Protein AF-A0A8T3Y2H2-F1 (afdb_monomer)

pLDDT: mean 82.66, std 10.85, range [44.75, 93.0]

Nearest PDB structures (foldseek):
  6hk6-assembly2_F  TM=7.328E-01  e=5.252E-02  Homo sapiens
  6hk6-assembly2_C  TM=7.309E-01  e=5.252E-02  Homo sapiens
  6hk6-assembly4_G  TM=7.346E-01  e=5.601E-02  Homo sapiens
  6hk6-assembly3_E  TM=7.316E-01  e=6.790E-02  Homo sapiens
  7vbt-assembly1_B  TM=7.411E-01  e=1.210E-01  Homo sapiens

Sequence (87 aa):
KSFVAKELLKQCKILDSIGVEKGEFSRPLKNAIVTIKKRIVLIDFERSRRVANPKNTRQALQFLVRLGLLSKEKAILKGKLFVVKNQ

Foldseek 3Di:
DPLLLVLQLVVLLVCQLVQKAQPPLLCQVVQWDQDPVRHIDGHDSVVIDGHPGHCNNVSSLVNCCVVVNDPPVRSVVVVVVSVVVSD

Structure (mmCIF, N/CA/C/O backbone):
data_AF-A0A8T3Y2H2-F1
#
_entry.id   AF-A0A8T3Y2H2-F1
#
loop_
_atom_site.group_PDB
_atom_site.id
_atom_site.type_symbol
_atom_site.label_atom_id
_atom_site.label_alt_id
_atom_site.label_comp_id
_atom_site.label_asym_id
_atom_site.label_entity_id
_atom_site.label_seq_id
_atom_site.pdbx_PDB_ins_code
_atom_site.Cartn_x
_atom_site.Cartn_y
_atom_site.Cartn_z
_atom_site.occupancy
_atom_site.B_iso_or_equiv
_atom_site.auth_seq_id
_atom_site.auth_comp_id
_atom_site.auth_asym_id
_atom_site.auth_atom_id
_atom_site.pdbx_PDB_model_num
ATOM 1 N N . LYS A 1 1 ? -12.124 -1.577 9.837 1.00 48.50 1 LYS A N 1
ATOM 2 C CA . LYS A 1 1 ? -11.248 -0.631 9.090 1.00 48.50 1 LYS A CA 1
ATOM 3 C C . LYS A 1 1 ? -10.009 -1.295 8.444 1.00 48.50 1 LYS A C 1
ATOM 5 O O . LYS A 1 1 ? -9.675 -0.932 7.330 1.00 48.50 1 LYS A O 1
ATOM 10 N N . SER A 1 2 ? -9.365 -2.303 9.058 1.00 63.94 2 SER A N 1
ATOM 11 C CA . SER A 1 2 ? -8.093 -2.900 8.570 1.00 63.94 2 SER A CA 1
ATOM 12 C C . SER A 1 2 ? -8.133 -3.642 7.211 1.00 63.94 2 SER A C 1
ATOM 14 O O . SER A 1 2 ? -7.120 -3.685 6.520 1.00 63.94 2 SER A O 1
ATOM 16 N N . PHE A 1 3 ? -9.271 -4.220 6.804 1.00 74.12 3 PHE A N 1
ATOM 17 C CA . PHE A 1 3 ? -9.340 -5.127 5.642 1.00 74.12 3 PHE A CA 1
ATOM 18 C C . PHE A 1 3 ? -9.051 -4.443 4.294 1.00 74.12 3 PHE A C 1
ATOM 20 O O . PHE A 1 3 ? -8.246 -4.936 3.514 1.00 74.12 3 PHE A O 1
ATOM 27 N N . VAL A 1 4 ? -9.642 -3.267 4.064 1.00 78.56 4 VAL A N 1
ATOM 28 C CA . VAL A 1 4 ? -9.503 -2.505 2.809 1.00 78.56 4 VAL A CA 1
ATOM 29 C C . VAL A 1 4 ? -8.043 -2.084 2.591 1.00 78.56 4 VAL A C 1
ATOM 31 O O . VAL A 1 4 ? -7.481 -2.300 1.525 1.00 78.56 4 VAL A O 1
ATOM 34 N N . ALA A 1 5 ? -7.370 -1.590 3.633 1.00 81.69 5 ALA A N 1
ATOM 35 C CA . ALA A 1 5 ? -5.957 -1.218 3.552 1.00 81.69 5 ALA A CA 1
ATOM 36 C C . ALA A 1 5 ? -5.034 -2.413 3.243 1.00 81.69 5 ALA A C 1
ATOM 38 O O . ALA A 1 5 ? -4.059 -2.266 2.509 1.00 81.69 5 ALA A O 1
ATOM 39 N N . LYS A 1 6 ? -5.336 -3.601 3.788 1.00 85.62 6 LYS A N 1
ATOM 40 C CA . LYS A 1 6 ? -4.576 -4.828 3.495 1.00 85.62 6 LYS A CA 1
ATOM 41 C C . LYS A 1 6 ? -4.738 -5.257 2.037 1.00 85.62 6 LYS A C 1
ATOM 43 O O . LYS A 1 6 ? -3.743 -5.610 1.413 1.00 85.62 6 LYS A O 1
ATOM 48 N N . GLU A 1 7 ? -5.957 -5.196 1.508 1.00 87.56 7 GLU A N 1
ATOM 49 C CA . GLU A 1 7 ? -6.232 -5.534 0.108 1.00 87.56 7 GLU A CA 1
ATOM 50 C C . GLU A 1 7 ? -5.524 -4.570 -0.853 1.00 87.56 7 GLU A C 1
ATOM 52 O O . GLU A 1 7 ? -4.876 -5.016 -1.797 1.00 87.56 7 GLU A O 1
ATOM 57 N N . LEU A 1 8 ? -5.540 -3.263 -0.557 1.00 87.56 8 LEU A N 1
ATO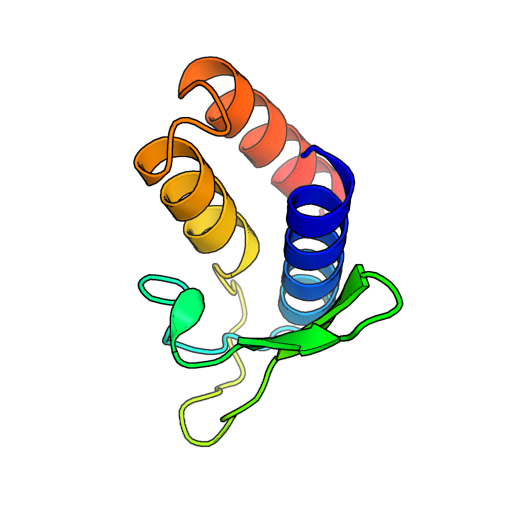M 58 C CA . LEU A 1 8 ? -4.818 -2.259 -1.346 1.00 87.56 8 LEU A CA 1
ATOM 59 C C . LEU A 1 8 ? -3.321 -2.578 -1.410 1.00 87.56 8 LEU A C 1
ATOM 61 O O . LEU A 1 8 ? -2.745 -2.665 -2.490 1.00 87.56 8 LEU A O 1
ATOM 65 N N . LEU A 1 9 ? -2.698 -2.801 -0.247 1.00 88.75 9 LEU A N 1
ATOM 66 C CA . LEU A 1 9 ? -1.271 -3.118 -0.160 1.00 88.75 9 LEU A CA 1
ATOM 67 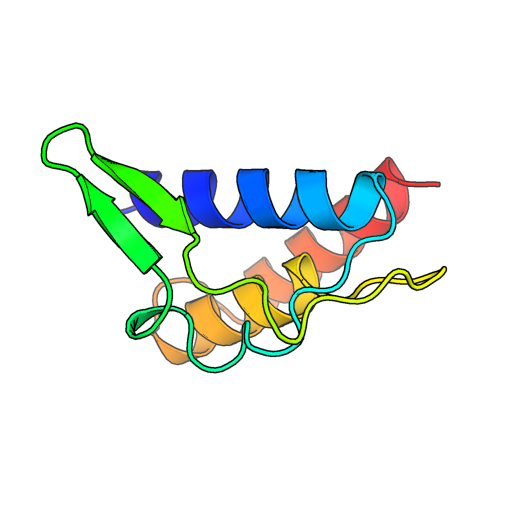C C . LEU A 1 9 ? -0.924 -4.430 -0.872 1.00 88.75 9 LEU A C 1
ATOM 69 O O . LEU A 1 9 ? 0.150 -4.531 -1.460 1.00 88.75 9 LEU A O 1
ATOM 73 N N . LYS A 1 10 ? -1.821 -5.424 -0.849 1.00 89.56 10 LYS A N 1
ATOM 74 C CA . LYS A 1 10 ? -1.640 -6.679 -1.586 1.00 89.56 10 LYS A CA 1
ATOM 75 C C . LYS A 1 10 ? -1.593 -6.431 -3.094 1.00 89.56 10 LYS A C 1
ATOM 77 O O . LYS A 1 10 ? -0.687 -6.934 -3.751 1.00 89.56 10 LYS A O 1
ATOM 82 N N . GLN A 1 11 ? -2.518 -5.639 -3.630 1.00 90.31 11 GLN A N 1
ATOM 83 C CA . GLN A 1 11 ? -2.537 -5.313 -5.058 1.00 90.31 11 GLN A CA 1
ATOM 84 C C . GLN A 1 11 ? -1.333 -4.457 -5.469 1.00 90.31 11 GLN A C 1
ATOM 86 O O . GLN A 1 11 ? -0.700 -4.753 -6.479 1.00 90.31 11 GLN A O 1
ATOM 91 N N . CYS A 1 12 ? -0.943 -3.471 -4.653 1.00 90.75 12 CYS A N 1
ATOM 92 C CA . CYS A 1 12 ? 0.293 -2.711 -4.864 1.00 90.75 12 CYS A CA 1
ATOM 93 C C . CYS A 1 12 ? 1.528 -3.618 -4.912 1.00 90.75 12 CYS A C 1
ATOM 95 O O . CYS A 1 12 ? 2.372 -3.436 -5.782 1.00 90.75 12 CYS A O 1
ATOM 97 N N . LYS A 1 13 ? 1.610 -4.621 -4.025 1.00 90.12 13 LYS A N 1
ATOM 98 C CA . LYS A 1 13 ? 2.712 -5.589 -4.032 1.00 90.12 13 LYS A CA 1
ATOM 99 C C . LYS A 1 13 ? 2.735 -6.415 -5.319 1.00 90.12 13 LYS A C 1
ATOM 101 O O . LYS A 1 13 ? 3.812 -6.650 -5.852 1.00 90.12 13 LYS A O 1
ATOM 106 N N . ILE A 1 14 ? 1.573 -6.849 -5.808 1.00 91.50 14 ILE A N 1
ATOM 107 C CA . ILE A 1 14 ? 1.476 -7.595 -7.070 1.00 91.50 14 ILE A CA 1
ATOM 108 C C . ILE A 1 14 ? 2.006 -6.737 -8.221 1.00 91.50 14 ILE A C 1
ATOM 110 O O . ILE A 1 14 ? 2.888 -7.191 -8.943 1.00 91.50 14 ILE A O 1
ATOM 114 N N . LEU A 1 15 ? 1.541 -5.488 -8.339 1.00 91.00 15 LEU A N 1
ATOM 115 C CA . LEU A 1 15 ? 2.024 -4.545 -9.354 1.00 91.00 15 LEU A CA 1
ATOM 116 C C . LEU A 1 15 ? 3.537 -4.323 -9.255 1.00 91.00 15 LEU A C 1
ATOM 118 O O . LEU A 1 15 ? 4.228 -4.360 -10.273 1.00 91.00 15 LEU A O 1
ATOM 122 N N . ASP A 1 16 ? 4.055 -4.172 -8.032 1.00 91.00 16 ASP A N 1
ATOM 123 C CA . ASP A 1 16 ? 5.491 -4.018 -7.821 1.00 91.00 16 ASP A CA 1
ATOM 124 C C . ASP A 1 16 ? 6.272 -5.265 -8.277 1.00 91.00 16 ASP A C 1
ATOM 126 O O . ASP A 1 16 ? 7.292 -5.144 -8.950 1.00 91.00 16 ASP A O 1
ATOM 130 N N . SER A 1 17 ? 5.772 -6.468 -7.973 1.00 90.06 17 SER A N 1
ATOM 131 C CA . SER A 1 17 ? 6.431 -7.732 -8.341 1.00 90.06 17 SER A CA 1
ATOM 132 C C . SER A 1 17 ? 6.446 -8.021 -9.843 1.00 90.06 17 SER A C 1
ATOM 134 O O . SER A 1 17 ? 7.341 -8.711 -10.315 1.00 90.06 17 SER A O 1
ATOM 136 N N . ILE A 1 18 ? 5.486 -7.482 -10.602 1.00 92.44 18 ILE A N 1
ATOM 137 C CA . ILE A 1 18 ? 5.443 -7.620 -12.067 1.00 92.44 18 ILE A CA 1
ATOM 138 C C . ILE A 1 18 ? 6.104 -6.436 -12.792 1.00 92.44 18 ILE A C 1
ATOM 140 O O . ILE A 1 18 ? 5.995 -6.323 -14.014 1.00 92.44 18 ILE A O 1
ATOM 144 N N . GLY A 1 19 ? 6.761 -5.533 -12.054 1.00 91.44 19 GLY A N 1
ATOM 145 C CA . GLY A 1 19 ? 7.467 -4.385 -12.623 1.00 91.44 19 GLY A CA 1
ATOM 146 C C . GLY A 1 19 ? 6.544 -3.319 -13.217 1.00 91.44 19 GLY A C 1
ATOM 147 O O . GLY A 1 19 ? 6.956 -2.610 -14.129 1.00 91.44 19 GLY A O 1
ATOM 148 N N . VAL A 1 20 ? 5.293 -3.208 -12.758 1.00 91.94 20 VAL A N 1
ATOM 149 C CA . VAL A 1 20 ? 4.313 -2.237 -13.277 1.00 91.94 20 VAL A CA 1
ATOM 150 C C . VAL A 1 20 ? 4.098 -1.130 -12.256 1.00 91.94 20 VAL A C 1
ATOM 152 O O . VAL A 1 20 ? 3.627 -1.375 -11.152 1.00 91.94 20 VAL A O 1
ATOM 155 N N . GLU A 1 21 ? 4.381 0.114 -12.625 1.00 89.88 21 GLU A N 1
ATOM 156 C CA . GLU A 1 21 ? 4.047 1.296 -11.831 1.00 89.88 21 GLU A CA 1
ATOM 157 C C . GLU A 1 21 ? 2.797 1.973 -12.392 1.00 89.88 21 GLU A C 1
ATOM 159 O O . GLU A 1 21 ? 2.759 2.331 -13.566 1.00 89.88 21 GLU A O 1
ATOM 164 N N . LYS A 1 22 ? 1.783 2.180 -11.543 1.00 84.25 22 LYS A N 1
ATOM 165 C CA . LYS A 1 22 ? 0.491 2.771 -11.941 1.00 84.25 22 LYS A CA 1
ATOM 166 C C . LYS A 1 22 ? 0.549 4.293 -12.150 1.00 84.25 22 LYS A C 1
ATOM 168 O O . LYS A 1 22 ? -0.318 4.860 -12.799 1.00 84.25 22 LYS A O 1
ATOM 173 N N . GLY A 1 23 ? 1.532 4.975 -11.558 1.00 72.12 23 GLY A N 1
ATOM 174 C CA . GLY A 1 23 ? 1.741 6.423 -11.702 1.00 72.12 23 GLY A CA 1
ATOM 175 C C . GLY A 1 23 ? 0.896 7.333 -10.790 1.00 72.12 23 GLY A C 1
ATOM 176 O O . GLY A 1 23 ? 1.345 8.433 -10.488 1.00 72.12 23 GLY A O 1
ATOM 177 N N . GLU A 1 24 ? -0.260 6.882 -10.277 1.00 65.75 24 GLU A N 1
ATOM 178 C CA . GLU A 1 24 ? -1.210 7.721 -9.505 1.00 65.75 24 GLU A CA 1
ATOM 179 C C . GLU A 1 24 ? -1.651 7.146 -8.138 1.00 65.75 24 GLU A C 1
ATOM 181 O O . GLU A 1 24 ? -2.763 7.380 -7.658 1.00 65.75 24 GLU A O 1
ATOM 186 N N . PHE A 1 25 ? -0.777 6.433 -7.420 1.00 65.81 25 PHE A N 1
ATOM 187 C CA . PHE A 1 25 ? -1.102 5.965 -6.058 1.00 65.81 25 PHE A CA 1
ATOM 188 C C . PHE A 1 25 ? -1.054 7.060 -4.976 1.00 65.81 25 PHE A C 1
ATOM 190 O O . PHE A 1 25 ? -1.291 6.778 -3.802 1.00 65.81 25 PHE A O 1
ATOM 197 N N . SER A 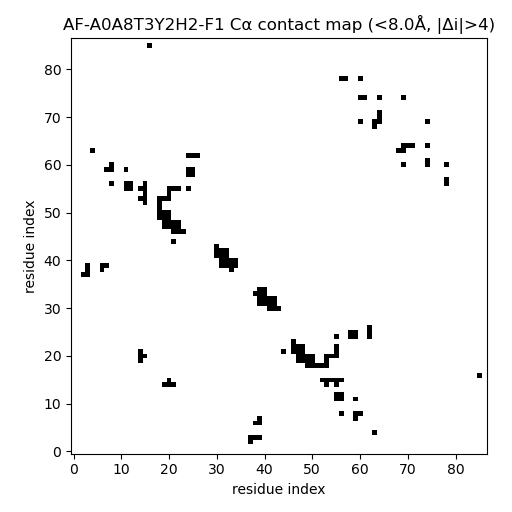1 26 ? -0.804 8.319 -5.344 1.00 58.22 26 SER A N 1
ATOM 198 C CA . SER A 1 26 ? -0.921 9.474 -4.444 1.00 58.22 26 SER A CA 1
ATOM 199 C C . SER A 1 26 ? -2.375 9.921 -4.212 1.00 58.22 26 SER A C 1
ATOM 201 O O . SER A 1 26 ? -2.646 10.598 -3.216 1.00 58.22 26 SER A O 1
ATOM 203 N N . ARG A 1 27 ? -3.322 9.529 -5.088 1.00 65.38 27 ARG A N 1
ATOM 204 C CA . ARG A 1 27 ? -4.770 9.825 -4.978 1.00 65.38 27 ARG A CA 1
ATOM 205 C C . ARG A 1 27 ? -5.657 8.600 -5.282 1.00 65.38 27 ARG A C 1
ATOM 207 O O . ARG A 1 27 ? -6.587 8.698 -6.081 1.00 65.38 27 ARG A O 1
ATOM 214 N N . PRO A 1 28 ? -5.451 7.454 -4.612 1.00 64.81 28 PRO A N 1
ATOM 215 C CA . PRO A 1 28 ? -6.112 6.201 -4.972 1.00 64.81 28 PRO A CA 1
ATOM 216 C C . PRO A 1 28 ? -7.636 6.235 -4.789 1.00 64.81 28 PRO A C 1
ATOM 218 O O . PRO A 1 28 ? -8.318 5.433 -5.405 1.00 64.81 28 PRO A O 1
ATOM 221 N N . LEU A 1 29 ? -8.190 7.177 -4.010 1.00 68.12 29 LEU A N 1
ATOM 222 C CA . LEU A 1 29 ? -9.643 7.325 -3.825 1.00 68.12 29 LEU A CA 1
ATOM 223 C C . LEU A 1 29 ? -10.407 7.656 -5.114 1.00 68.12 29 LEU A C 1
ATOM 225 O O . LEU A 1 29 ? -11.599 7.386 -5.176 1.00 68.12 29 LEU A O 1
ATOM 229 N N . LYS A 1 30 ? -9.749 8.253 -6.116 1.00 71.44 30 LYS A N 1
ATOM 230 C CA . LYS A 1 30 ? -10.379 8.550 -7.412 1.00 71.44 30 LYS A CA 1
ATOM 231 C C . LYS A 1 30 ? -10.307 7.373 -8.387 1.00 71.44 30 LYS A C 1
ATOM 233 O O . LYS A 1 30 ? -11.188 7.225 -9.221 1.00 71.44 30 LYS A O 1
ATOM 238 N N . ASN A 1 31 ? -9.299 6.516 -8.224 1.00 79.12 31 ASN A N 1
ATOM 239 C CA . ASN A 1 31 ? -8.944 5.470 -9.186 1.00 79.12 31 ASN A CA 1
ATOM 240 C C . ASN A 1 31 ? -9.101 4.065 -8.570 1.00 79.12 31 ASN A C 1
ATOM 242 O O . ASN A 1 31 ? -8.394 3.121 -8.938 1.00 79.12 31 ASN A O 1
ATOM 246 N N . ALA A 1 32 ? -9.998 3.929 -7.589 1.00 84.06 32 ALA A N 1
ATOM 247 C CA . ALA A 1 32 ? -10.295 2.672 -6.917 1.00 84.06 32 ALA A CA 1
ATOM 248 C C . ALA A 1 32 ? -11.778 2.575 -6.540 1.00 84.06 32 ALA A C 1
ATOM 250 O O . ALA A 1 32 ? -12.336 3.479 -5.922 1.00 84.06 32 ALA A O 1
ATOM 251 N N . ILE A 1 33 ? -12.391 1.435 -6.852 1.00 85.88 33 ILE A N 1
ATOM 2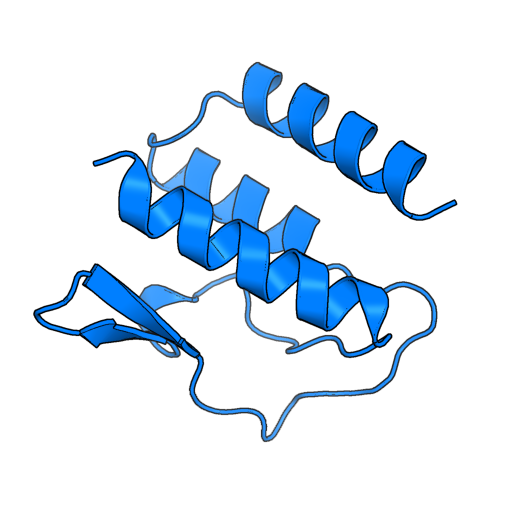52 C CA . ILE A 1 33 ? -13.769 1.108 -6.479 1.00 85.88 33 ILE A CA 1
ATOM 253 C C . ILE A 1 33 ? -13.734 0.147 -5.291 1.00 85.88 33 ILE A C 1
ATOM 255 O O . ILE A 1 33 ? -13.058 -0.882 -5.337 1.00 85.88 33 ILE A O 1
ATOM 259 N N . VAL A 1 34 ? -14.481 0.454 -4.228 1.00 86.75 34 VAL A N 1
ATOM 260 C CA . VAL A 1 34 ? -14.703 -0.476 -3.112 1.00 86.75 34 VAL A CA 1
ATOM 261 C C . VAL A 1 34 ? -16.038 -1.174 -3.325 1.00 86.75 34 VAL A C 1
ATOM 263 O O . VAL A 1 34 ? -17.099 -0.567 -3.234 1.00 86.75 34 VAL A O 1
ATOM 266 N N . THR A 1 35 ? -15.984 -2.469 -3.613 1.00 85.12 35 THR A N 1
ATOM 267 C CA . THR A 1 35 ? -17.185 -3.290 -3.811 1.00 85.12 35 THR A CA 1
ATOM 268 C C . THR A 1 35 ? -17.898 -3.575 -2.485 1.00 85.12 35 THR A C 1
ATOM 270 O O . THR A 1 35 ? -17.273 -3.589 -1.421 1.00 85.12 35 THR A O 1
ATOM 273 N N . ILE A 1 36 ? -19.184 -3.939 -2.549 1.00 83.12 36 ILE A N 1
ATOM 274 C CA . ILE A 1 36 ? -19.965 -4.406 -1.385 1.00 83.12 36 ILE A CA 1
ATOM 275 C C . ILE A 1 36 ? -19.303 -5.589 -0.650 1.00 83.12 36 ILE A C 1
ATOM 277 O O . ILE A 1 36 ? -19.430 -5.733 0.563 1.00 83.12 36 ILE A O 1
ATOM 281 N N . LYS A 1 37 ? -18.506 -6.399 -1.365 1.00 84.50 37 LYS A N 1
ATOM 282 C CA . LYS A 1 37 ? -17.729 -7.527 -0.824 1.00 84.50 37 LYS A CA 1
ATOM 283 C C . LYS A 1 37 ? -16.373 -7.099 -0.235 1.00 84.50 37 LYS A C 1
ATOM 285 O O . LYS A 1 37 ? -15.512 -7.945 -0.011 1.00 84.50 37 LYS A O 1
ATOM 290 N N . LYS A 1 38 ? -16.155 -5.797 -0.005 1.00 81.06 38 LYS A N 1
ATOM 291 C CA . LYS A 1 38 ? -14.913 -5.196 0.525 1.00 81.06 38 LYS A CA 1
ATOM 292 C C . LYS A 1 38 ? -13.665 -5.464 -0.328 1.00 81.06 38 LYS A C 1
ATOM 294 O O . LYS A 1 38 ? -12.548 -5.362 0.177 1.00 81.06 38 LYS A O 1
ATOM 299 N N . ARG A 1 39 ? -13.838 -5.788 -1.614 1.00 83.38 39 ARG A N 1
ATOM 300 C CA . ARG A 1 39 ? -12.734 -5.872 -2.582 1.00 83.38 39 ARG A CA 1
ATOM 301 C C . ARG A 1 39 ? -12.465 -4.506 -3.183 1.00 83.38 39 ARG A C 1
ATOM 303 O O . ARG A 1 39 ? -13.418 -3.791 -3.494 1.00 83.38 39 ARG A O 1
ATOM 310 N N . ILE A 1 40 ? -11.188 -4.194 -3.359 1.00 87.31 40 ILE A N 1
ATOM 311 C CA . ILE A 1 40 ? -10.743 -3.013 -4.092 1.00 87.31 40 ILE A CA 1
ATOM 312 C C . ILE A 1 40 ? -10.550 -3.411 -5.548 1.00 87.31 40 ILE A C 1
ATOM 314 O O . ILE A 1 40 ? -9.888 -4.407 -5.825 1.00 87.31 40 ILE A O 1
ATOM 318 N N . VAL A 1 41 ? -11.117 -2.642 -6.466 1.00 88.00 41 VAL A N 1
ATOM 319 C CA . VAL A 1 41 ? -10.824 -2.743 -7.894 1.00 88.00 41 VAL A CA 1
ATOM 320 C C . VAL A 1 41 ? -10.094 -1.470 -8.281 1.00 88.00 41 VAL A C 1
ATOM 322 O O . VAL A 1 41 ? -10.679 -0.389 -8.251 1.00 88.00 41 VAL A O 1
ATOM 325 N N . LEU A 1 42 ? -8.803 -1.590 -8.583 1.00 88.31 42 LEU A N 1
ATOM 326 C 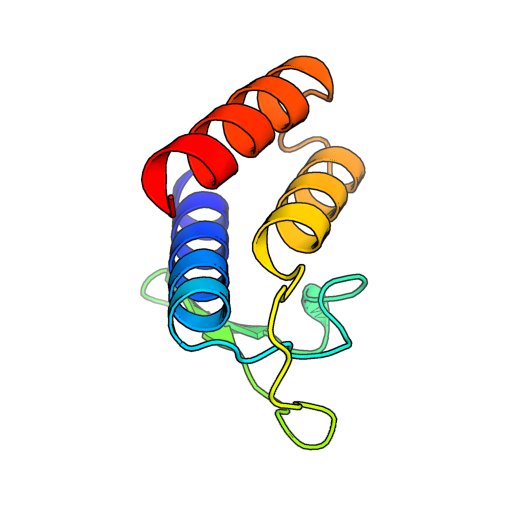CA . LEU A 1 42 ? -8.036 -0.491 -9.156 1.00 88.31 42 LEU A CA 1
ATOM 327 C C . LEU A 1 42 ? -8.483 -0.308 -10.604 1.00 88.31 42 LEU A C 1
ATOM 329 O O . LEU A 1 42 ? -8.516 -1.270 -11.365 1.00 88.31 42 LEU A O 1
ATOM 333 N N . ILE A 1 43 ? -8.826 0.919 -10.966 1.00 86.88 43 ILE A N 1
ATOM 334 C CA . ILE A 1 43 ? -9.261 1.299 -12.315 1.00 86.88 43 ILE A CA 1
ATOM 335 C C . ILE A 1 43 ? -8.301 2.337 -12.872 1.00 86.88 43 ILE A C 1
ATOM 337 O O . ILE A 1 43 ? -7.518 2.887 -12.104 1.00 86.88 43 ILE A O 1
ATOM 341 N N . ASP A 1 44 ? -8.373 2.613 -14.170 1.00 80.38 44 ASP A N 1
ATOM 342 C CA . ASP A 1 44 ? -7.532 3.605 -14.847 1.00 80.38 44 ASP A CA 1
ATOM 343 C C . ASP A 1 44 ? -6.029 3.244 -14.835 1.00 80.38 44 ASP A C 1
ATOM 345 O O . ASP A 1 44 ? -5.267 3.571 -13.920 1.00 80.38 44 ASP A O 1
ATOM 349 N N . PHE A 1 45 ? -5.612 2.485 -15.852 1.00 86.62 45 PHE A N 1
ATOM 350 C CA . PHE A 1 45 ? -4.221 2.074 -16.067 1.00 86.62 45 PHE A CA 1
ATOM 351 C C . PHE A 1 45 ? -3.558 2.823 -17.231 1.00 86.62 45 PHE A C 1
ATOM 353 O O . PHE A 1 45 ? -2.451 2.450 -17.609 1.00 86.62 45 PHE A O 1
ATOM 360 N N . GLU A 1 46 ? -4.174 3.880 -17.769 1.00 86.06 46 GLU A N 1
ATOM 361 C CA . GLU A 1 46 ? -3.688 4.569 -18.979 1.00 86.06 46 GLU A CA 1
ATOM 362 C C . GLU A 1 46 ? -2.249 5.106 -18.814 1.00 86.06 46 GLU A C 1
ATOM 364 O O . GLU A 1 46 ? -1.450 5.082 -19.744 1.00 86.06 46 GLU A O 1
ATOM 369 N N . ARG A 1 47 ? -1.892 5.525 -17.590 1.00 83.06 47 ARG A N 1
ATOM 370 C CA . ARG A 1 47 ? -0.568 6.068 -17.222 1.00 83.06 47 ARG A CA 1
ATOM 371 C C . ARG A 1 47 ? 0.389 5.015 -16.670 1.00 83.06 47 ARG A C 1
ATOM 373 O O . ARG A 1 47 ? 1.473 5.352 -16.182 1.00 83.06 47 ARG A O 1
ATOM 380 N N . SER A 1 48 ? -0.027 3.750 -16.681 1.00 89.25 48 SER A N 1
ATOM 381 C CA . SER A 1 48 ? 0.775 2.665 -16.131 1.00 89.25 48 SER A CA 1
ATOM 382 C C . SER A 1 48 ? 1.936 2.354 -17.055 1.00 89.25 48 SER A C 1
ATOM 384 O O . SER A 1 48 ? 1.788 2.275 -18.270 1.00 89.25 48 SER A O 1
ATOM 386 N N . ARG A 1 49 ? 3.105 2.142 -16.464 1.00 91.12 49 ARG A N 1
ATOM 387 C CA . ARG A 1 49 ? 4.338 1.885 -17.205 1.00 91.12 49 ARG A CA 1
ATOM 388 C C . ARG A 1 49 ? 5.129 0.770 -16.557 1.00 91.12 49 ARG A C 1
ATOM 390 O O . ARG A 1 49 ? 5.084 0.591 -15.338 1.00 91.12 49 ARG A O 1
ATOM 397 N N . ARG A 1 50 ? 5.886 0.038 -17.372 1.00 93.00 50 ARG A N 1
ATOM 398 C CA . ARG A 1 50 ? 6.868 -0.904 -16.845 1.00 93.00 50 ARG A CA 1
ATOM 399 C C . ARG A 1 50 ? 8.100 -0.155 -16.370 1.00 93.00 50 ARG A C 1
ATOM 401 O O . ARG A 1 50 ? 8.618 0.705 -17.076 1.00 93.00 50 ARG A O 1
ATOM 408 N N . VAL A 1 51 ? 8.556 -0.479 -15.172 1.00 90.44 51 VAL A N 1
ATOM 409 C CA . VAL A 1 51 ? 9.758 0.089 -14.562 1.00 90.44 51 VAL A CA 1
ATOM 410 C C . VAL A 1 51 ? 10.475 -1.000 -13.775 1.00 90.44 51 VAL A C 1
ATOM 412 O O . VAL A 1 51 ? 9.836 -1.881 -13.209 1.00 90.44 51 VAL A O 1
ATOM 415 N N . ALA A 1 52 ? 11.802 -0.922 -13.700 1.00 87.75 52 ALA A N 1
ATOM 416 C CA . ALA A 1 52 ? 12.594 -1.890 -12.939 1.00 87.75 52 ALA A CA 1
ATOM 417 C C . ALA A 1 52 ? 12.299 -1.839 -11.429 1.00 87.75 52 ALA A C 1
ATOM 419 O O . ALA A 1 52 ? 12.334 -2.858 -10.754 1.00 87.75 52 ALA A O 1
ATOM 420 N N . ASN A 1 53 ? 11.990 -0.648 -10.903 1.00 85.94 53 ASN A N 1
ATOM 421 C CA . ASN A 1 53 ? 11.779 -0.410 -9.473 1.00 85.94 53 ASN A CA 1
ATOM 422 C C . ASN A 1 53 ? 10.475 0.370 -9.232 1.00 85.94 53 ASN A C 1
ATOM 424 O O . ASN A 1 53 ? 10.519 1.577 -8.958 1.00 85.94 53 ASN A O 1
ATOM 428 N N . PRO A 1 54 ? 9.312 -0.284 -9.378 1.00 90.62 54 PRO A N 1
ATOM 429 C CA . PRO A 1 54 ? 8.009 0.336 -9.153 1.00 90.62 54 PRO A CA 1
ATOM 430 C C . PRO A 1 54 ? 7.819 0.724 -7.682 1.00 90.62 54 PRO A C 1
ATOM 432 O O . PRO A 1 54 ? 8.354 0.094 -6.768 1.00 90.62 54 PRO A O 1
ATOM 435 N N . LYS A 1 55 ? 7.082 1.816 -7.441 1.00 89.38 55 LYS A N 1
ATOM 436 C CA . LYS A 1 55 ? 6.953 2.424 -6.104 1.00 89.38 55 LYS A CA 1
ATOM 437 C C . LYS A 1 55 ? 5.528 2.361 -5.550 1.00 89.38 55 LYS A C 1
ATOM 439 O O . LYS A 1 55 ? 5.201 3.140 -4.646 1.00 89.38 55 LYS A O 1
ATOM 444 N N . ASN A 1 56 ? 4.677 1.462 -6.049 1.00 90.31 56 ASN A N 1
ATOM 445 C CA . ASN A 1 56 ? 3.252 1.446 -5.707 1.00 90.31 56 ASN A CA 1
ATOM 446 C C . ASN A 1 56 ? 3.043 1.203 -4.205 1.00 90.31 56 ASN A C 1
ATOM 448 O O . ASN A 1 56 ? 2.297 1.941 -3.558 1.00 90.31 56 ASN A O 1
ATOM 452 N N . THR A 1 57 ? 3.745 0.227 -3.616 1.00 90.06 57 THR A N 1
ATOM 453 C CA . THR A 1 57 ? 3.607 -0.101 -2.183 1.00 90.06 57 THR A CA 1
ATOM 454 C C . THR A 1 57 ? 4.040 1.057 -1.286 1.00 90.06 57 THR A C 1
ATOM 456 O O . THR A 1 57 ? 3.370 1.367 -0.298 1.00 90.06 57 THR A O 1
ATOM 459 N N . ARG A 1 58 ? 5.131 1.751 -1.640 1.00 89.62 58 ARG A N 1
ATOM 460 C CA . ARG A 1 58 ? 5.608 2.928 -0.895 1.00 89.62 58 ARG A CA 1
ATOM 461 C C . ARG A 1 58 ? 4.579 4.059 -0.931 1.00 89.62 58 ARG A C 1
ATOM 463 O O . ARG A 1 58 ? 4.290 4.645 0.112 1.00 89.62 58 ARG A O 1
ATOM 470 N N . GLN A 1 59 ? 4.019 4.343 -2.107 1.00 88.44 59 GLN A N 1
ATOM 471 C CA . GLN A 1 59 ? 2.990 5.373 -2.272 1.00 88.44 59 GLN A CA 1
ATOM 472 C C . GLN A 1 59 ? 1.716 5.022 -1.487 1.00 88.44 59 GLN A C 1
ATOM 474 O O . GLN A 1 59 ? 1.187 5.870 -0.769 1.00 88.44 59 GLN A O 1
ATOM 479 N N . ALA A 1 60 ? 1.280 3.759 -1.518 1.00 89.06 60 ALA A N 1
ATOM 480 C CA . ALA A 1 60 ? 0.122 3.299 -0.753 1.00 89.06 60 ALA A CA 1
ATOM 481 C C . ALA A 1 60 ? 0.328 3.408 0.768 1.00 89.06 60 ALA A C 1
ATOM 483 O O . ALA A 1 60 ? -0.569 3.861 1.479 1.00 89.06 60 ALA A O 1
ATOM 484 N N . LEU A 1 61 ? 1.509 3.057 1.288 1.00 90.25 61 LEU A N 1
ATOM 485 C CA . LEU A 1 61 ? 1.829 3.241 2.709 1.00 90.25 61 LEU A CA 1
ATOM 486 C C . LEU A 1 61 ? 1.799 4.721 3.109 1.00 90.25 61 LEU A C 1
ATOM 488 O O . LEU A 1 61 ? 1.213 5.059 4.137 1.00 90.25 61 LEU A O 1
ATOM 492 N N . GLN A 1 62 ? 2.370 5.607 2.287 1.00 89.31 62 GLN A N 1
ATOM 493 C CA . GLN A 1 62 ? 2.330 7.051 2.528 1.00 89.31 62 GLN A CA 1
ATOM 494 C C . GLN A 1 62 ? 0.893 7.588 2.519 1.00 89.31 62 GLN A C 1
ATOM 496 O O . GLN A 1 62 ? 0.531 8.409 3.361 1.00 89.31 62 GLN A O 1
ATOM 501 N N . PHE A 1 63 ? 0.055 7.094 1.608 1.00 87.62 63 PHE A N 1
ATOM 502 C CA . PHE A 1 63 ? -1.363 7.424 1.563 1.00 87.62 63 PHE A CA 1
ATOM 503 C C . PHE A 1 63 ? -2.107 6.981 2.835 1.00 87.62 63 PHE A C 1
ATOM 505 O O . PHE A 1 63 ? -2.842 7.773 3.422 1.00 87.62 63 PHE A O 1
ATOM 512 N N . LEU A 1 64 ? -1.873 5.757 3.3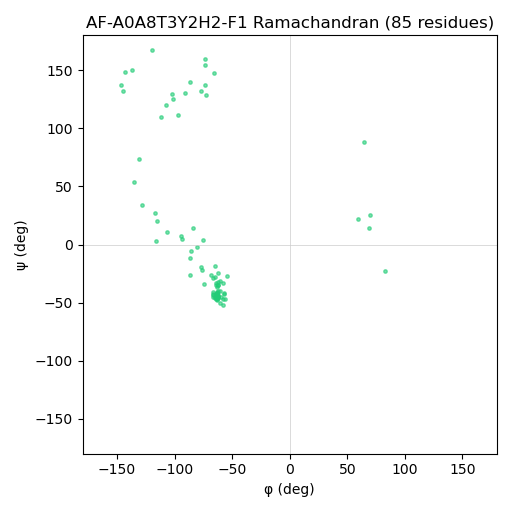23 1.00 88.06 64 LEU A N 1
ATOM 513 C CA . LEU A 1 64 ? -2.487 5.267 4.565 1.00 88.06 64 LEU A CA 1
ATOM 514 C C . LEU A 1 64 ? -2.070 6.083 5.796 1.00 88.06 64 LEU A C 1
ATOM 516 O O . LEU A 1 64 ? -2.894 6.292 6.688 1.00 88.06 64 LEU A O 1
ATOM 520 N N . VAL A 1 65 ? -0.824 6.567 5.830 1.00 90.25 65 VAL A N 1
ATOM 521 C CA . VAL A 1 65 ? -0.351 7.493 6.872 1.00 90.25 65 VAL A CA 1
ATOM 522 C C . VAL A 1 65 ? -1.097 8.822 6.796 1.00 90.25 65 VAL A C 1
ATOM 524 O O . VAL A 1 65 ? -1.584 9.301 7.815 1.00 90.25 65 VAL A O 1
ATOM 527 N N . ARG A 1 66 ? -1.265 9.391 5.594 1.00 88.25 66 ARG A N 1
ATOM 528 C CA . ARG A 1 66 ? -2.025 10.641 5.397 1.00 88.25 66 ARG A CA 1
ATOM 529 C C . ARG A 1 66 ? -3.488 10.533 5.828 1.00 88.25 66 ARG A C 1
ATOM 531 O O . ARG A 1 66 ? -4.052 11.525 6.267 1.00 88.25 66 ARG A O 1
ATOM 538 N N . LEU A 1 67 ? -4.093 9.352 5.713 1.00 86.25 67 LEU A N 1
ATOM 539 C CA . LEU A 1 67 ? -5.454 9.092 6.193 1.00 86.25 67 LEU A CA 1
ATOM 540 C C . LEU A 1 67 ? -5.546 8.826 7.709 1.00 86.25 67 LEU A C 1
ATOM 542 O O . LEU A 1 67 ? -6.639 8.563 8.206 1.00 86.25 67 LEU A O 1
ATOM 546 N N . GLY A 1 68 ? -4.426 8.803 8.440 1.00 88.00 68 GLY A N 1
ATOM 547 C CA . GLY A 1 68 ? -4.405 8.435 9.860 1.00 88.00 68 GLY A CA 1
ATOM 548 C C . GLY A 1 68 ? -4.715 6.954 10.126 1.00 88.00 68 GLY A C 1
ATOM 549 O O . GLY A 1 68 ? -4.985 6.567 11.260 1.00 88.00 68 GLY A O 1
ATOM 550 N N . LEU A 1 69 ? -4.682 6.100 9.094 1.00 86.50 69 LEU A N 1
ATOM 551 C CA . LE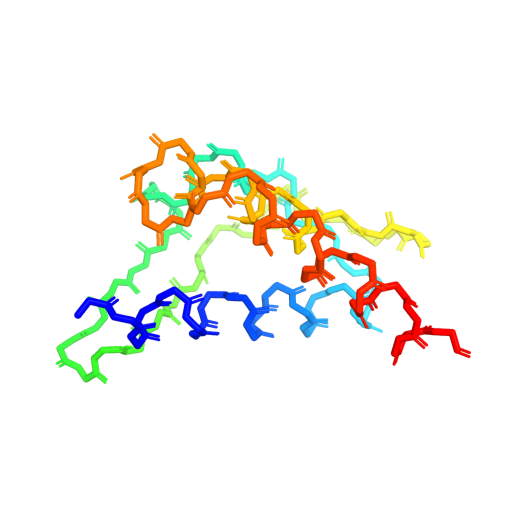U A 1 69 ? -4.957 4.660 9.208 1.00 86.50 69 LEU A CA 1
ATOM 552 C C . LEU A 1 69 ? -3.711 3.840 9.572 1.00 86.50 69 LEU A C 1
ATOM 554 O O . LEU A 1 69 ? -3.818 2.650 9.884 1.00 86.50 69 LEU A O 1
ATOM 558 N N . LEU A 1 70 ? -2.529 4.454 9.501 1.00 88.31 70 LEU A N 1
ATOM 559 C CA . LEU A 1 70 ? -1.243 3.841 9.809 1.00 88.31 70 LEU A CA 1
ATOM 560 C C . LEU A 1 70 ? -0.306 4.888 10.424 1.00 88.31 70 LEU A C 1
ATOM 562 O O . LEU A 1 70 ? -0.230 6.003 9.919 1.00 88.31 70 LEU A O 1
ATOM 566 N N . SER A 1 71 ? 0.433 4.539 11.480 1.00 91.06 71 SER A N 1
ATOM 567 C CA . SER A 1 71 ? 1.476 5.433 12.002 1.00 91.06 71 SER A CA 1
ATOM 568 C C . SER A 1 71 ? 2.692 5.445 11.071 1.00 91.06 71 SER A C 1
ATOM 570 O O . SER A 1 71 ? 2.950 4.471 10.351 1.00 91.06 71 SER A O 1
ATOM 572 N N . LYS A 1 72 ? 3.460 6.537 11.086 1.00 89.75 72 LYS A N 1
ATOM 573 C CA . LYS A 1 72 ? 4.646 6.699 10.232 1.00 89.75 72 LYS A CA 1
ATOM 574 C C . LYS A 1 72 ? 5.691 5.615 10.514 1.00 89.75 72 LYS A C 1
ATOM 576 O O . LYS A 1 72 ? 6.250 5.042 9.582 1.00 89.75 72 LYS A O 1
ATOM 581 N N . GLU A 1 73 ? 5.882 5.259 11.779 1.00 91.19 73 GLU A N 1
ATOM 582 C CA . GLU A 1 73 ? 6.825 4.231 12.237 1.00 91.19 73 GLU A CA 1
ATOM 583 C C . GLU A 1 73 ? 6.415 2.856 11.698 1.00 91.19 73 GLU A C 1
ATOM 585 O O . GLU A 1 73 ? 7.225 2.136 11.107 1.00 91.19 73 GLU A O 1
ATOM 590 N N . LYS A 1 74 ? 5.122 2.516 11.810 1.00 88.19 74 LYS A N 1
ATOM 591 C CA . LYS A 1 74 ? 4.571 1.263 11.273 1.00 88.19 74 LYS A CA 1
ATOM 592 C C . LYS A 1 74 ? 4.667 1.204 9.749 1.00 88.19 74 LYS A C 1
ATOM 594 O O . LYS A 1 74 ? 4.890 0.124 9.198 1.00 88.19 74 LYS A O 1
ATOM 599 N N . ALA A 1 75 ? 4.509 2.335 9.064 1.00 88.12 75 ALA A N 1
ATOM 600 C CA . ALA A 1 75 ? 4.676 2.421 7.617 1.00 88.12 75 ALA A CA 1
ATOM 601 C C . ALA A 1 75 ? 6.128 2.171 7.191 1.00 88.12 75 ALA A C 1
ATOM 603 O O . ALA A 1 75 ? 6.358 1.394 6.266 1.00 88.12 75 ALA A O 1
ATOM 604 N N . ILE A 1 76 ? 7.101 2.757 7.896 1.00 87.69 76 ILE A N 1
ATOM 605 C CA . ILE A 1 76 ? 8.534 2.546 7.636 1.00 87.69 76 ILE A CA 1
ATOM 606 C C . ILE A 1 76 ? 8.914 1.081 7.861 1.00 87.69 76 ILE A C 1
ATOM 608 O O . ILE A 1 76 ? 9.543 0.476 6.992 1.00 87.69 76 ILE A O 1
ATOM 612 N N . LEU A 1 77 ? 8.492 0.489 8.985 1.00 89.06 77 LEU A N 1
ATOM 613 C CA . LEU A 1 77 ? 8.765 -0.917 9.295 1.00 89.06 77 LEU A CA 1
ATOM 614 C C . LEU A 1 77 ? 8.215 -1.845 8.204 1.00 89.06 77 LEU A C 1
ATOM 616 O O . LEU A 1 77 ? 8.920 -2.725 7.711 1.00 89.06 77 LEU A O 1
ATOM 620 N N . LYS A 1 78 ? 6.965 -1.614 7.782 1.00 84.69 78 LYS A N 1
ATOM 621 C CA . LYS A 1 78 ? 6.350 -2.369 6.685 1.00 84.69 78 LYS A CA 1
ATOM 622 C C . LYS A 1 78 ? 7.097 -2.168 5.371 1.00 84.69 78 LYS A C 1
ATOM 624 O O . LYS A 1 78 ? 7.351 -3.151 4.690 1.00 84.69 78 LYS A O 1
ATOM 629 N N . GLY A 1 79 ? 7.473 -0.934 5.035 1.00 82.31 79 GLY A N 1
ATOM 630 C CA . GLY A 1 79 ? 8.240 -0.622 3.828 1.00 82.31 79 GLY A CA 1
ATOM 631 C C . GLY A 1 79 ? 9.552 -1.404 3.750 1.00 82.31 79 GLY A C 1
ATOM 632 O O . GLY A 1 79 ? 9.808 -2.045 2.736 1.00 82.31 79 GLY A O 1
ATOM 633 N N . LYS A 1 80 ? 10.327 -1.439 4.842 1.00 80.38 80 LYS A N 1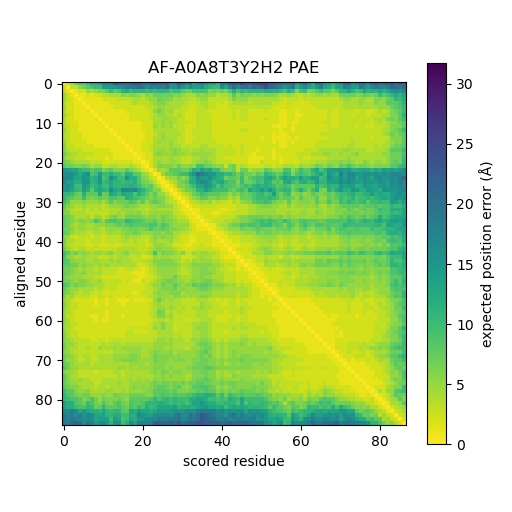
ATOM 634 C CA . LYS A 1 80 ? 11.561 -2.243 4.930 1.00 80.38 80 LYS A CA 1
ATOM 635 C C . LYS A 1 80 ? 11.290 -3.735 4.721 1.00 80.38 80 LYS A C 1
ATOM 637 O O . LYS A 1 80 ? 11.976 -4.376 3.934 1.00 80.38 80 LYS A O 1
ATOM 642 N N . LEU A 1 81 ? 10.247 -4.270 5.358 1.00 77.25 81 LEU A N 1
ATOM 643 C CA . LEU A 1 81 ? 9.854 -5.675 5.205 1.00 77.25 81 LEU A CA 1
ATOM 644 C C . LEU A 1 81 ? 9.444 -6.026 3.762 1.00 77.25 81 LEU A C 1
ATOM 646 O O . LEU A 1 81 ? 9.638 -7.158 3.327 1.00 77.25 81 LEU A O 1
ATOM 650 N N . PHE A 1 82 ? 8.867 -5.078 3.019 1.00 71.94 82 PHE A N 1
ATOM 651 C CA . PHE A 1 82 ? 8.506 -5.288 1.615 1.00 71.94 82 PHE A CA 1
ATOM 652 C C . PHE A 1 82 ? 9.716 -5.277 0.677 1.00 71.94 82 PHE A C 1
ATOM 654 O O . PHE A 1 82 ? 9.713 -6.052 -0.272 1.00 71.94 82 PHE A O 1
ATOM 661 N N . VAL A 1 83 ? 10.743 -4.467 0.957 1.00 66.31 83 VAL A N 1
ATOM 662 C CA . VAL A 1 83 ? 11.999 -4.471 0.183 1.00 66.31 83 VAL A CA 1
ATOM 663 C C . VAL A 1 83 ? 12.728 -5.805 0.349 1.00 66.31 83 VAL A C 1
ATOM 665 O O . VAL A 1 83 ? 13.097 -6.419 -0.642 1.00 66.31 83 VAL A O 1
ATOM 668 N N . VAL A 1 84 ? 12.843 -6.300 1.585 1.00 60.53 84 VAL A N 1
ATOM 669 C CA . VAL A 1 84 ? 13.562 -7.551 1.893 1.00 60.53 84 VAL A CA 1
ATOM 670 C C . VAL A 1 84 ? 12.884 -8.794 1.301 1.00 60.53 84 VAL A C 1
ATOM 672 O O . VAL A 1 84 ? 13.552 -9.771 1.016 1.00 60.53 84 VAL A O 1
ATOM 675 N N . LYS A 1 85 ? 11.558 -8.789 1.112 1.00 56.81 85 LYS A N 1
ATOM 676 C CA . LYS A 1 85 ? 10.816 -9.945 0.565 1.00 56.81 85 LYS A CA 1
ATOM 677 C C . LYS A 1 85 ? 10.765 -10.011 -0.964 1.00 56.81 85 LYS A C 1
ATOM 679 O O . LYS A 1 85 ? 10.157 -10.942 -1.487 1.00 56.81 85 LYS A O 1
ATOM 684 N N . ASN A 1 86 ? 11.278 -8.992 -1.645 1.00 51.50 86 ASN A N 1
ATOM 685 C CA . ASN A 1 86 ? 11.273 -8.883 -3.103 1.00 51.50 86 ASN A CA 1
ATOM 686 C C . ASN A 1 86 ? 12.706 -8.879 -3.686 1.00 51.50 86 ASN A C 1
ATOM 688 O O . ASN A 1 86 ? 12.850 -8.698 -4.893 1.00 51.50 86 ASN A O 1
ATOM 692 N N . GLN A 1 87 ? 13.726 -9.040 -2.835 1.00 44.75 87 GLN A N 1
ATOM 693 C CA . GLN A 1 87 ? 15.102 -9.405 -3.187 1.00 44.75 87 GLN A CA 1
ATOM 694 C C . GLN A 1 87 ? 15.285 -10.896 -2.914 1.00 44.75 87 GLN A C 1
ATOM 696 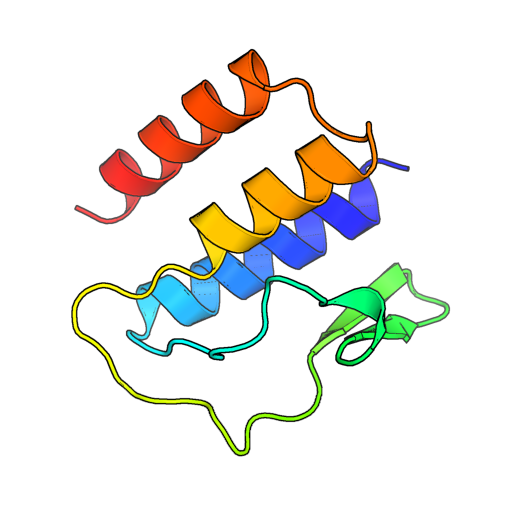O O . GLN A 1 87 ? 16.056 -11.521 -3.667 1.00 44.75 87 GLN A O 1
#

Secondary structure (DSSP, 8-state):
-HHHHHHHHHHHHHHHHTTEE-S-TTSTTTSEEE-TTS-EEE---TT-EE-SS--HHHHHHHHHHHTTSS-HHHHHHHHHHHHHT--

Radius of gyration: 12.45 Å; Cα contacts (8 Å, |Δi|>4): 93; chains: 1; bounding box: 35×21×31 Å

Solvent-accessible surface area (backbone atoms only — not comparable to full-atom values): 5023 Å² total; per-residue (Å²): 126,69,64,53,61,51,52,50,48,52,52,24,45,52,34,34,75,72,22,38,23,56,82,53,48,84,54,45,81,82,40,44,44,76,44,97,85,62,45,76,44,81,47,84,62,88,67,42,41,79,38,95,78,34,55,38,44,61,34,43,42,53,42,35,33,76,70,70,77,38,55,68,68,61,38,52,56,49,50,54,55,53,54,66,74,74,111

Mean predicted aligned error: 5.53 Å